Protein AF-A0A1C2XQN6-F1 (afdb_monomer)

Sequence (65 aa):
MNETKKIINKIEKLRSKMAKVKNGKAFTHPEVVKASQELDIVLNKYQELIVRDKKNSANRNHHRQ

Radius of gyration: 16.91 Å; Cα contacts (8 Å, |Δi|>4): 28; chains: 1; bounding box: 37×20×50 Å

Nearest PDB structures (foldseek):
  4wwf-assembly1_A-3  TM=9.355E-01  e=1.303E+00  Cupriavidus metallidurans CH34
  5nfd-assembly2_B  TM=8.754E-01  e=1.594E+00  Homo sapiens
  6dlm-assembly1_B  TM=8.207E-01  e=2.730E+00  synthetic construct
  6snr-assembly1_A  TM=4.847E-01  e=1.490E+00  Staphylococcus aureus
  7tzb-assembly1_B  TM=4.933E-01  e=5.348E+00  Homo sapiens

Mean predicted aligned error: 6.77 Å

Solvent-accessible surface area (backbone atoms only — not comparable to full-atom values): 3728 Å² total; per-residue (Å²): 115,71,65,62,54,54,49,52,56,50,49,55,54,39,52,54,48,39,56,57,52,39,62,94,43,59,75,83,37,68,68,35,43,50,40,49,53,58,40,48,59,52,51,53,54,50,51,52,50,52,52,52,54,52,53,59,57,59,60,65,65,73,78,76,124

Structure (mmCIF, N/CA/C/O backbone):
data_AF-A0A1C2XQN6-F1
#
_entry.id   AF-A0A1C2XQN6-F1
#
loop_
_atom_site.group_PDB
_atom_site.id
_atom_site.type_symbol
_atom_site.label_atom_id
_atom_site.label_alt_id
_atom_site.label_comp_id
_atom_site.label_asym_id
_atom_site.label_entity_id
_atom_site.label_seq_id
_atom_site.pdbx_PDB_ins_code
_atom_site.Cartn_x
_atom_site.Cartn_y
_atom_site.Cartn_z
_atom_site.occupancy
_atom_site.B_iso_or_equiv
_atom_site.auth_seq_id
_atom_site.auth_comp_id
_atom_site.auth_asym_id
_atom_site.auth_atom_id
_atom_site.pdbx_PDB_model_num
ATOM 1 N N . MET A 1 1 ? -10.878 -4.251 14.654 1.00 57.12 1 MET A N 1
ATOM 2 C CA . MET A 1 1 ? -9.509 -4.829 14.593 1.00 57.12 1 MET A CA 1
ATOM 3 C C . MET A 1 1 ? -9.206 -5.606 13.306 1.00 57.12 1 MET A C 1
ATOM 5 O O . MET A 1 1 ? -8.091 -5.494 12.812 1.00 57.12 1 MET A O 1
ATOM 9 N N . ASN A 1 2 ? -10.145 -6.370 12.725 1.00 80.62 2 ASN A N 1
ATOM 10 C CA . ASN A 1 2 ? -9.853 -7.176 11.526 1.00 80.62 2 ASN A CA 1
ATOM 11 C C . ASN A 1 2 ? -9.686 -6.334 10.237 1.00 80.62 2 ASN A C 1
ATOM 13 O O . ASN A 1 2 ? -8.831 -6.625 9.407 1.00 80.62 2 ASN A O 1
ATOM 17 N N . GLU A 1 3 ? -10.451 -5.250 10.080 1.00 82.75 3 GLU A N 1
ATOM 18 C CA . GLU A 1 3 ? -10.354 -4.370 8.902 1.00 82.75 3 GLU A CA 1
ATOM 19 C C . GLU A 1 3 ? -9.043 -3.584 8.851 1.00 82.75 3 GLU A C 1
ATOM 21 O O . GLU A 1 3 ? -8.363 -3.592 7.827 1.00 82.75 3 GLU A O 1
ATOM 26 N N . THR A 1 4 ? -8.617 -3.007 9.977 1.00 87.38 4 THR A N 1
ATOM 27 C CA . THR A 1 4 ? -7.321 -2.328 10.108 1.00 87.38 4 THR A CA 1
ATOM 28 C C . THR A 1 4 ? -6.167 -3.250 9.708 1.00 87.38 4 THR A C 1
ATOM 30 O O . THR A 1 4 ? -5.312 -2.865 8.914 1.00 87.38 4 THR A O 1
ATOM 33 N N . LYS A 1 5 ? -6.181 -4.511 10.170 1.00 90.00 5 LYS A N 1
ATOM 34 C CA . LYS A 1 5 ? -5.163 -5.516 9.821 1.00 90.00 5 LYS A CA 1
ATOM 35 C C . LYS A 1 5 ? -5.165 -5.854 8.324 1.00 90.00 5 LYS A C 1
ATOM 37 O O . LYS A 1 5 ? -4.101 -5.988 7.723 1.00 90.00 5 LYS A O 1
ATOM 42 N N . LYS A 1 6 ? -6.344 -5.948 7.696 1.00 91.69 6 LYS A N 1
ATOM 43 C CA . LYS A 1 6 ? -6.470 -6.145 6.240 1.00 91.69 6 LYS A CA 1
ATOM 44 C C . LYS A 1 6 ? -5.893 -4.965 5.454 1.00 91.69 6 LYS A C 1
ATOM 46 O O . LYS A 1 6 ? -5.200 -5.190 4.462 1.00 91.69 6 LYS A O 1
ATOM 51 N N . ILE A 1 7 ? -6.149 -3.733 5.898 1.00 93.31 7 ILE A N 1
ATOM 52 C CA . ILE A 1 7 ? -5.603 -2.530 5.261 1.00 93.31 7 ILE A CA 1
ATOM 53 C C . ILE A 1 7 ? -4.081 -2.478 5.408 1.00 93.31 7 ILE A C 1
ATOM 55 O O . ILE A 1 7 ? -3.400 -2.298 4.402 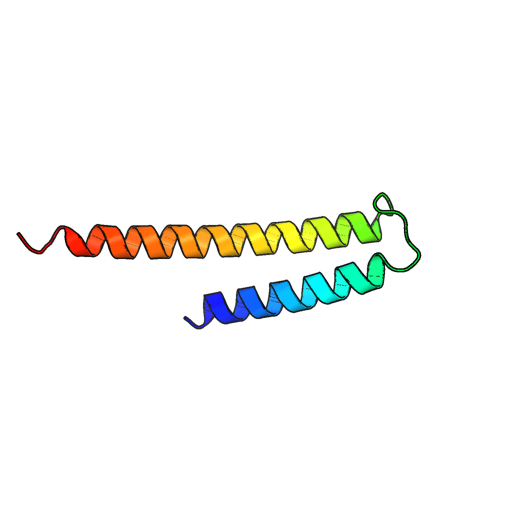1.00 93.31 7 ILE A O 1
ATOM 59 N N . ILE A 1 8 ? -3.542 -2.741 6.601 1.00 93.44 8 ILE A N 1
ATOM 60 C CA . ILE A 1 8 ? -2.089 -2.800 6.836 1.00 93.44 8 ILE A CA 1
ATOM 61 C C . ILE A 1 8 ? -1.429 -3.839 5.918 1.00 93.44 8 ILE A C 1
ATOM 63 O O . ILE A 1 8 ? -0.477 -3.522 5.210 1.00 93.44 8 ILE A O 1
ATOM 67 N N . ASN A 1 9 ? -1.989 -5.048 5.823 1.00 95.44 9 ASN A N 1
ATOM 68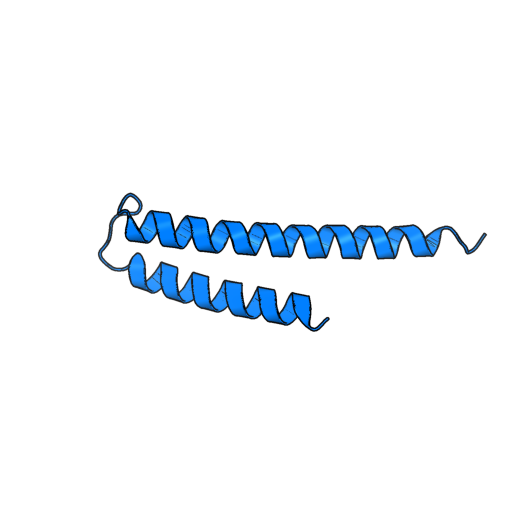 C CA . ASN A 1 9 ? -1.469 -6.069 4.907 1.00 95.44 9 ASN A CA 1
ATOM 69 C C . ASN A 1 9 ? -1.492 -5.618 3.437 1.00 95.44 9 ASN A C 1
ATOM 71 O O . ASN A 1 9 ? -0.618 -5.996 2.655 1.00 95.44 9 ASN A O 1
ATOM 75 N N . LYS A 1 10 ? -2.493 -4.827 3.032 1.00 95.31 10 LYS A N 1
ATOM 76 C CA . LYS A 1 10 ? -2.579 -4.291 1.668 1.00 95.31 10 LYS A CA 1
ATOM 77 C C . LYS A 1 10 ? -1.54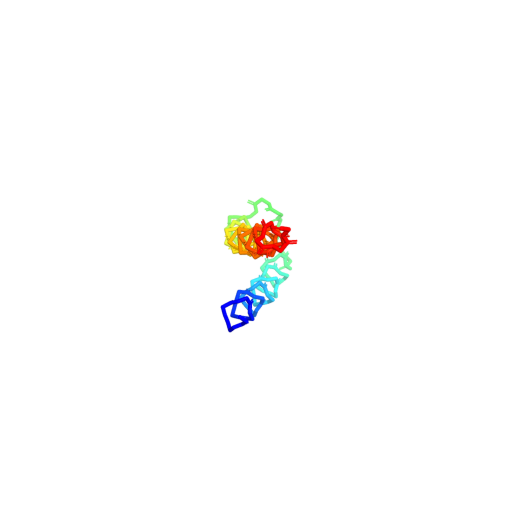1 -3.192 1.424 1.00 95.31 10 LYS A C 1
ATOM 79 O O . LYS A 1 10 ? -0.951 -3.176 0.346 1.00 95.31 10 LYS A O 1
ATOM 84 N N . ILE A 1 11 ? -1.274 -2.345 2.420 1.00 95.75 11 ILE A N 1
ATOM 85 C CA . ILE A 1 11 ? -0.203 -1.338 2.387 1.00 95.75 11 ILE A CA 1
ATOM 86 C C . ILE A 1 11 ? 1.152 -2.017 2.173 1.00 95.75 11 ILE A C 1
ATOM 88 O O . ILE A 1 11 ? 1.868 -1.655 1.244 1.00 95.75 11 ILE A O 1
ATOM 92 N N . GLU A 1 12 ? 1.476 -3.050 2.952 1.00 96.38 12 GLU A N 1
ATOM 93 C CA . GLU A 1 12 ? 2.769 -3.747 2.849 1.00 96.38 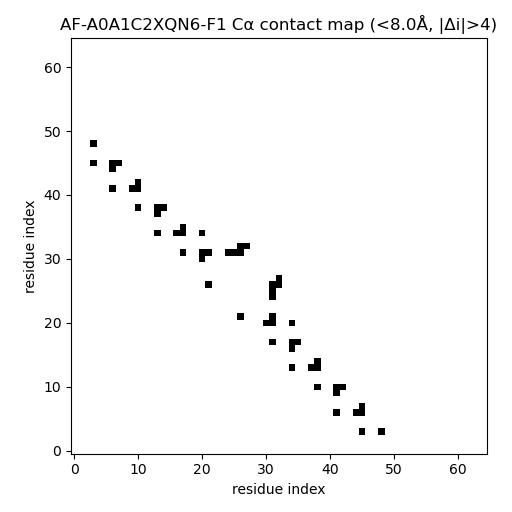12 GLU A CA 1
ATOM 94 C C . GLU A 1 12 ? 2.971 -4.441 1.492 1.00 96.38 12 GLU A C 1
ATOM 96 O O . GLU A 1 12 ? 4.049 -4.375 0.888 1.00 96.38 12 GLU A O 1
ATOM 101 N N . LYS A 1 13 ? 1.905 -5.034 0.939 1.00 95.88 13 LYS A N 1
ATOM 102 C CA . LYS A 1 13 ? 1.934 -5.597 -0.421 1.00 95.88 13 LYS A CA 1
ATOM 103 C C . LYS A 1 13 ? 2.195 -4.524 -1.481 1.00 95.88 13 LYS A C 1
ATOM 105 O O . LYS A 1 13 ? 2.993 -4.749 -2.391 1.00 95.88 13 LYS A O 1
ATOM 110 N N . LEU A 1 14 ? 1.541 -3.367 -1.374 1.00 95.06 14 LEU A N 1
ATOM 111 C CA . LEU A 1 14 ? 1.697 -2.268 -2.331 1.00 95.06 14 LEU A CA 1
ATOM 112 C C . LEU A 1 14 ? 3.060 -1.576 -2.210 1.00 95.06 14 LEU A C 1
ATOM 114 O O . LEU A 1 14 ? 3.666 -1.283 -3.236 1.00 95.06 14 LEU A O 1
ATOM 118 N N . ARG A 1 15 ? 3.598 -1.413 -0.996 1.00 94.44 15 ARG A N 1
ATOM 119 C CA . ARG A 1 15 ? 4.977 -0.944 -0.764 1.00 94.44 15 ARG A CA 1
ATOM 120 C C . ARG A 1 15 ? 5.996 -1.853 -1.443 1.00 94.44 15 ARG A C 1
ATOM 122 O O . ARG A 1 15 ? 6.845 -1.377 -2.193 1.00 94.44 15 ARG A O 1
ATOM 129 N N . SER A 1 16 ? 5.850 -3.165 -1.258 1.00 94.62 16 SER A N 1
ATOM 130 C CA . SER A 1 16 ? 6.704 -4.161 -1.914 1.00 94.62 16 SER A CA 1
ATOM 131 C C . SER A 1 16 ? 6.591 -4.100 -3.442 1.00 94.62 16 SER A C 1
ATOM 133 O O . SER A 1 16 ? 7.600 -4.160 -4.144 1.00 94.62 16 SER A O 1
ATOM 135 N N . LYS A 1 17 ? 5.372 -3.939 -3.981 1.00 91.94 17 LYS A N 1
ATOM 136 C CA . LYS A 1 17 ? 5.139 -3.753 -5.424 1.00 91.94 17 LYS A CA 1
ATOM 137 C C . LYS A 1 17 ? 5.821 -2.480 -5.930 1.00 91.94 17 LYS A C 1
ATOM 139 O O . LYS A 1 17 ? 6.511 -2.538 -6.940 1.00 91.94 17 LYS A O 1
ATOM 144 N N . MET A 1 18 ? 5.680 -1.362 -5.225 1.00 91.00 18 MET A N 1
ATOM 145 C CA . MET A 1 18 ? 6.276 -0.085 -5.612 1.00 91.00 18 MET A CA 1
ATOM 146 C C . MET A 1 18 ? 7.807 -0.142 -5.609 1.00 91.00 18 MET A C 1
ATOM 148 O O . MET A 1 18 ? 8.425 0.340 -6.553 1.00 91.00 18 MET A O 1
ATOM 152 N N . ALA A 1 19 ? 8.418 -0.795 -4.614 1.00 90.75 19 ALA A N 1
ATOM 153 C CA . ALA A 1 19 ? 9.863 -1.020 -4.580 1.00 90.75 19 ALA A CA 1
ATOM 154 C C . ALA A 1 19 ? 10.350 -1.834 -5.793 1.00 90.75 19 ALA A C 1
ATOM 156 O O . ALA A 1 19 ? 11.349 -1.475 -6.414 1.00 90.75 19 ALA A O 1
ATOM 157 N N . LYS A 1 20 ? 9.607 -2.880 -6.178 1.00 91.38 20 LYS A N 1
ATOM 158 C CA . LYS A 1 20 ? 9.908 -3.688 -7.371 1.00 91.38 20 LYS A CA 1
ATOM 159 C C . LYS A 1 20 ? 9.751 -2.897 -8.669 1.00 91.38 20 LYS A C 1
ATOM 161 O O . LYS A 1 20 ? 10.622 -2.973 -9.522 1.00 91.38 20 LYS A O 1
ATOM 166 N N . VAL A 1 21 ? 8.663 -2.138 -8.814 1.00 90.12 21 VAL A N 1
ATOM 167 C CA . VAL A 1 21 ? 8.364 -1.367 -10.035 1.00 90.12 21 VAL A CA 1
ATOM 168 C C . VAL A 1 21 ? 9.314 -0.180 -10.200 1.00 90.12 21 VAL A C 1
ATOM 170 O O . VAL A 1 21 ? 9.679 0.151 -11.323 1.00 90.12 21 VAL A O 1
ATOM 173 N N . LYS A 1 22 ? 9.746 0.446 -9.099 1.00 88.75 22 LYS A N 1
ATOM 174 C CA . LYS A 1 22 ? 10.737 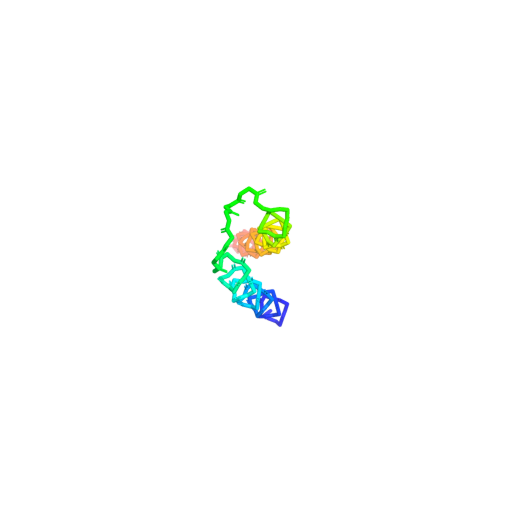1.530 -9.116 1.00 88.75 22 LYS A CA 1
ATOM 175 C C . LYS A 1 22 ? 12.131 1.036 -9.518 1.00 88.75 22 LYS A C 1
ATOM 177 O O . LYS A 1 22 ? 12.905 1.815 -10.066 1.00 88.75 22 LYS A O 1
ATOM 182 N N . ASN A 1 23 ? 12.476 -0.223 -9.244 1.00 89.31 23 ASN A N 1
ATOM 183 C CA . ASN A 1 23 ? 13.800 -0.735 -9.572 1.00 89.31 23 ASN A CA 1
ATOM 184 C C . ASN A 1 23 ? 14.022 -0.715 -11.096 1.00 89.31 23 ASN A C 1
ATOM 186 O O . ASN A 1 23 ? 13.359 -1.440 -11.835 1.00 89.31 23 ASN A O 1
ATOM 190 N N . GLY A 1 24 ? 14.927 0.149 -11.560 1.00 85.06 24 GLY A N 1
ATOM 191 C CA . GLY A 1 24 ? 15.205 0.348 -12.985 1.00 85.06 24 GLY A CA 1
ATOM 192 C C . GLY A 1 24 ? 14.230 1.267 -13.733 1.00 85.06 24 GLY A C 1
ATOM 193 O O . GLY A 1 24 ? 14.344 1.376 -14.951 1.00 85.06 24 GLY A O 1
ATOM 194 N N . LYS A 1 25 ? 13.292 1.946 -13.052 1.00 90.75 25 LYS A N 1
ATOM 195 C CA . LYS A 1 25 ? 12.351 2.897 -13.678 1.00 90.75 25 LYS A CA 1
ATOM 196 C C . LYS A 1 25 ? 12.421 4.276 -13.024 1.00 90.75 25 LYS A C 1
ATOM 198 O O . LYS A 1 25 ? 12.561 4.402 -11.809 1.00 90.75 25 LYS A O 1
ATOM 203 N N . ALA A 1 26 ? 12.275 5.324 -13.833 1.00 90.38 26 ALA A N 1
ATOM 204 C CA . ALA A 1 26 ? 12.137 6.687 -13.330 1.00 90.38 26 ALA A CA 1
ATOM 205 C C . ALA A 1 26 ? 10.829 6.851 -12.537 1.00 90.38 26 ALA A C 1
ATOM 207 O O . ALA A 1 26 ? 9.834 6.181 -12.811 1.00 90.38 26 ALA A O 1
ATOM 208 N N . PHE A 1 27 ? 10.795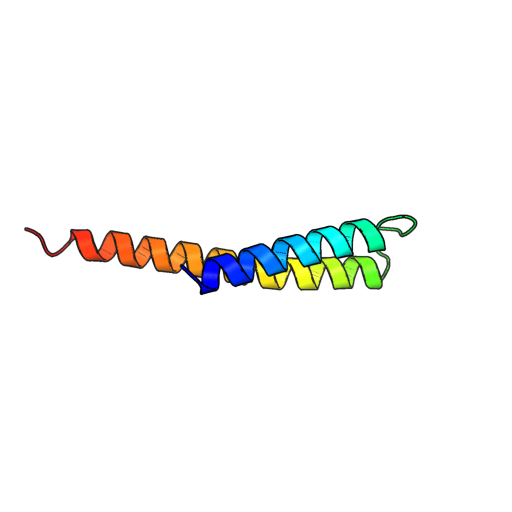 7.790 -11.591 1.00 87.44 27 PHE A N 1
ATOM 209 C CA . PHE A 1 27 ? 9.590 8.071 -10.800 1.00 87.44 27 PHE A CA 1
ATOM 210 C C . PHE A 1 27 ? 8.392 8.530 -11.640 1.00 87.44 27 PHE A C 1
ATOM 212 O O . PHE A 1 27 ? 7.250 8.295 -11.258 1.00 87.44 27 PHE A O 1
ATOM 219 N N . THR A 1 28 ? 8.654 9.150 -12.790 1.00 92.00 28 THR A N 1
ATOM 220 C CA . THR A 1 28 ? 7.643 9.591 -13.758 1.00 92.00 28 THR A CA 1
ATOM 221 C C . THR A 1 28 ? 7.134 8.463 -14.650 1.00 92.00 28 THR A C 1
ATOM 223 O O . THR A 1 28 ? 6.190 8.668 -15.410 1.00 92.00 28 THR A O 1
ATOM 226 N N . HIS A 1 29 ? 7.729 7.268 -14.575 1.00 94.75 29 HIS A N 1
ATOM 227 C CA . HIS A 1 29 ? 7.285 6.140 -15.376 1.00 94.75 29 HIS A CA 1
ATOM 228 C C . HIS A 1 29 ? 5.821 5.808 -15.028 1.00 94.75 29 HIS A C 1
ATOM 230 O O . HIS A 1 29 ? 5.512 5.648 -13.842 1.00 94.75 29 HIS A O 1
ATOM 236 N N . PRO A 1 30 ? 4.924 5.631 -16.018 1.00 94.19 30 PRO A N 1
ATOM 237 C CA . PRO A 1 30 ? 3.490 5.449 -15.777 1.00 94.19 30 PRO A CA 1
ATOM 238 C C . PRO A 1 30 ? 3.158 4.346 -14.765 1.00 94.19 30 PRO A C 1
ATOM 240 O O . PRO A 1 30 ? 2.286 4.506 -13.918 1.00 94.19 30 PRO A O 1
ATOM 243 N N . GLU A 1 31 ? 3.894 3.233 -14.797 1.00 92.50 31 GLU A N 1
ATOM 244 C CA . GLU A 1 31 ? 3.732 2.152 -13.815 1.00 92.50 31 GLU A CA 1
ATOM 245 C C . GLU A 1 31 ? 4.135 2.530 -12.383 1.00 92.50 31 GLU A C 1
ATOM 247 O O . GLU A 1 31 ? 3.484 2.085 -11.437 1.00 92.50 31 GLU A O 1
ATOM 252 N N . VAL A 1 32 ? 5.186 3.339 -12.207 1.00 93.00 32 VAL A N 1
ATOM 253 C CA . VAL A 1 32 ? 5.618 3.818 -10.883 1.00 93.00 32 VAL A CA 1
ATOM 254 C C . VAL A 1 32 ? 4.585 4.803 -10.339 1.00 93.00 32 VAL A C 1
ATOM 256 O O . VAL A 1 32 ? 4.177 4.682 -9.184 1.00 93.00 32 VAL A O 1
ATOM 259 N N . VAL A 1 33 ? 4.089 5.706 -11.192 1.00 95.25 33 VAL A N 1
ATOM 260 C CA . VAL A 1 33 ? 3.013 6.651 -10.856 1.00 95.25 33 VAL A CA 1
ATOM 261 C C . VAL A 1 33 ? 1.741 5.904 -10.457 1.00 95.25 33 VAL A C 1
ATOM 263 O O . VAL A 1 33 ? 1.181 6.165 -9.393 1.00 95.25 33 VAL A O 1
ATOM 266 N N . LYS A 1 34 ? 1.321 4.912 -11.248 1.00 95.44 34 LYS A N 1
ATOM 267 C CA . LYS A 1 34 ? 0.140 4.093 -10.948 1.00 95.44 34 LYS A CA 1
ATOM 268 C C . LYS A 1 34 ? 0.290 3.331 -9.630 1.00 95.44 34 LYS A C 1
ATOM 270 O O . LYS A 1 34 ? -0.630 3.329 -8.818 1.00 95.44 34 LYS A O 1
ATOM 275 N N . ALA A 1 35 ? 1.451 2.720 -9.383 1.00 93.94 35 ALA A N 1
ATOM 276 C CA . ALA A 1 35 ? 1.725 2.044 -8.115 1.00 93.94 35 ALA A CA 1
ATOM 277 C C . ALA A 1 35 ? 1.687 3.015 -6.919 1.00 93.94 35 ALA A C 1
ATOM 279 O O . ALA A 1 35 ? 1.168 2.656 -5.862 1.00 93.94 35 ALA A O 1
ATOM 280 N N . SER A 1 36 ? 2.179 4.246 -7.098 1.00 94.38 36 SER A N 1
ATOM 281 C CA . SER A 1 36 ? 2.112 5.303 -6.085 1.00 94.38 36 SER A CA 1
ATOM 282 C C . SER A 1 36 ? 0.671 5.708 -5.770 1.00 94.38 36 SER A C 1
ATOM 284 O O . SER A 1 36 ? 0.305 5.800 -4.603 1.00 94.38 36 SER A O 1
ATOM 286 N N . GLN A 1 37 ? -0.160 5.908 -6.796 1.00 96.44 37 GLN A N 1
ATOM 287 C CA . GLN A 1 37 ? -1.573 6.269 -6.632 1.00 96.44 37 GLN A CA 1
ATOM 288 C C . GLN A 1 37 ? -2.372 5.150 -5.948 1.00 96.44 37 GLN A C 1
ATOM 290 O O . GLN A 1 37 ? -3.178 5.411 -5.057 1.00 96.44 37 GLN A O 1
ATOM 295 N N . GLU A 1 38 ? -2.122 3.889 -6.315 1.00 95.69 38 GLU A N 1
ATOM 296 C CA . GLU A 1 38 ? -2.743 2.732 -5.658 1.00 95.69 38 GLU A CA 1
ATOM 297 C C . GLU A 1 38 ? -2.386 2.664 -4.164 1.00 95.69 38 GLU A C 1
ATOM 299 O O . GLU A 1 38 ? -3.250 2.349 -3.341 1.00 95.69 38 GLU A O 1
ATOM 304 N N . LEU A 1 39 ? -1.130 2.959 -3.806 1.00 95.81 39 LEU A N 1
ATOM 305 C CA . LEU A 1 39 ? -0.685 3.013 -2.414 1.00 95.81 39 LEU A CA 1
ATOM 306 C C . LEU A 1 39 ? -1.350 4.169 -1.655 1.00 95.81 39 LEU A C 1
ATOM 308 O O . LEU A 1 39 ? -1.850 3.950 -0.550 1.00 95.81 39 LEU A O 1
ATOM 312 N N . ASP A 1 40 ? -1.416 5.355 -2.261 1.00 96.81 40 ASP A N 1
ATOM 313 C CA . ASP A 1 40 ? -2.020 6.551 -1.665 1.00 96.81 40 ASP A CA 1
ATOM 314 C C . ASP A 1 40 ? -3.498 6.338 -1.297 1.00 96.81 40 ASP A C 1
ATOM 316 O O . ASP A 1 40 ? -3.907 6.563 -0.158 1.00 96.81 40 ASP A O 1
ATOM 320 N N . ILE A 1 41 ? -4.286 5.750 -2.204 1.00 96.31 41 ILE A N 1
ATOM 321 C CA . ILE A 1 41 ? -5.702 5.426 -1.954 1.00 96.31 41 ILE A CA 1
ATOM 322 C C . ILE A 1 41 ? -5.871 4.535 -0.715 1.00 96.31 41 ILE A C 1
ATOM 324 O O . ILE A 1 41 ? -6.825 4.692 0.052 1.00 96.31 41 ILE A O 1
ATOM 328 N N . VAL A 1 42 ? -4.980 3.561 -0.514 1.00 95.56 42 VAL A N 1
ATOM 329 C CA . VAL A 1 42 ? -5.066 2.649 0.636 1.00 95.56 42 VAL A CA 1
ATOM 330 C C . VAL A 1 42 ? -4.607 3.335 1.926 1.00 95.56 42 VAL A C 1
ATOM 332 O O . VAL A 1 42 ? -5.206 3.089 2.976 1.00 95.56 42 VAL A O 1
ATOM 335 N N . LEU A 1 43 ? -3.608 4.218 1.857 1.00 95.31 43 LEU A N 1
ATOM 336 C CA . LEU A 1 43 ? -3.174 5.036 2.993 1.00 95.31 43 LEU A CA 1
ATOM 337 C C . LEU A 1 43 ? -4.276 5.999 3.452 1.00 95.31 43 LEU A C 1
ATOM 339 O O . LEU A 1 43 ? -4.541 6.077 4.651 1.00 95.31 43 LEU A O 1
ATOM 343 N N . ASN A 1 44 ? -4.990 6.636 2.522 1.00 96.19 44 ASN A N 1
ATOM 344 C CA . ASN A 1 44 ? -6.124 7.506 2.847 1.00 96.19 44 ASN A CA 1
ATOM 345 C C . ASN A 1 44 ? -7.229 6.737 3.590 1.00 96.19 44 ASN A C 1
ATOM 347 O O . ASN A 1 44 ? -7.703 7.175 4.637 1.00 96.19 44 ASN A O 1
ATOM 351 N N . LYS A 1 45 ? -7.553 5.516 3.143 1.00 93.50 45 LYS A N 1
ATOM 352 C CA . LYS A 1 45 ? -8.516 4.644 3.844 1.00 93.50 45 LYS A CA 1
ATOM 353 C C . LYS A 1 45 ? -8.049 4.254 5.245 1.00 93.50 45 LYS A C 1
ATOM 355 O O . LYS A 1 45 ? -8.860 4.184 6.165 1.00 93.50 45 LYS A O 1
ATOM 360 N N . TYR A 1 46 ? -6.755 3.992 5.422 1.00 93.62 46 TYR A N 1
ATOM 361 C CA . TYR A 1 46 ? -6.188 3.718 6.742 1.00 93.62 46 TYR A CA 1
ATOM 362 C C . TYR A 1 46 ? -6.330 4.923 7.678 1.00 93.62 46 TYR A C 1
ATOM 364 O O . TYR A 1 46 ? -6.750 4.771 8.826 1.00 93.62 46 TYR A O 1
ATOM 372 N N . GLN A 1 47 ? -6.038 6.120 7.167 1.00 92.25 47 GLN A N 1
ATOM 373 C CA . GLN A 1 47 ? -6.159 7.364 7.916 1.00 92.25 47 GLN A CA 1
ATOM 374 C C . GLN A 1 47 ? -7.606 7.624 8.348 1.00 92.25 47 GLN A C 1
ATOM 376 O O . GLN A 1 47 ? -7.848 7.944 9.512 1.00 92.25 47 GLN A O 1
ATOM 381 N N . GLU A 1 48 ? -8.577 7.418 7.456 1.00 92.06 48 GLU A N 1
ATOM 382 C CA . GLU A 1 48 ? -9.999 7.529 7.794 1.00 92.06 48 GLU A CA 1
ATOM 383 C C . GLU A 1 48 ? -10.407 6.585 8.930 1.00 92.06 48 GLU A C 1
ATOM 385 O O . GLU A 1 48 ? -11.128 7.003 9.839 1.00 92.06 48 GLU A O 1
ATOM 390 N N . LEU A 1 49 ? -9.933 5.332 8.918 1.00 89.31 49 LEU A N 1
ATOM 391 C CA . LEU A 1 49 ? -10.214 4.383 10.000 1.00 89.31 49 LEU A CA 1
ATOM 392 C C . LEU A 1 49 ? -9.642 4.859 11.338 1.00 89.31 49 LEU A C 1
ATOM 394 O O . LEU A 1 49 ? -10.357 4.840 12.337 1.00 89.31 49 LEU A O 1
ATOM 398 N N . ILE A 1 50 ? -8.396 5.347 11.362 1.00 88.94 50 ILE A N 1
ATOM 399 C CA . ILE A 1 50 ? -7.783 5.880 12.590 1.00 88.94 50 ILE A CA 1
ATOM 400 C C . ILE A 1 50 ? -8.578 7.071 13.126 1.00 88.94 50 ILE A C 1
ATOM 402 O O . ILE A 1 50 ? -8.825 7.164 14.330 1.00 88.94 50 ILE A O 1
ATOM 406 N N . VAL A 1 51 ? -8.968 8.001 12.251 1.00 89.75 51 VAL A N 1
ATOM 407 C CA . VAL A 1 51 ? -9.724 9.194 12.650 1.00 89.75 51 VAL A CA 1
ATOM 408 C C . VAL A 1 51 ? -11.092 8.804 13.219 1.00 89.75 51 VAL A C 1
ATOM 410 O O . VAL A 1 51 ? -11.491 9.331 14.261 1.00 89.75 51 VAL A O 1
ATOM 413 N N . ARG A 1 52 ? -11.788 7.845 12.593 1.00 85.12 52 ARG A N 1
ATOM 414 C CA . ARG A 1 52 ? -13.064 7.308 13.096 1.00 85.12 52 ARG A CA 1
ATOM 415 C C . ARG A 1 52 ? -12.899 6.637 14.458 1.00 85.12 52 ARG A C 1
ATOM 417 O O . ARG A 1 52 ? -13.664 6.943 15.371 1.00 85.12 52 ARG A O 1
ATOM 424 N N . ASP A 1 53 ? -11.881 5.797 14.6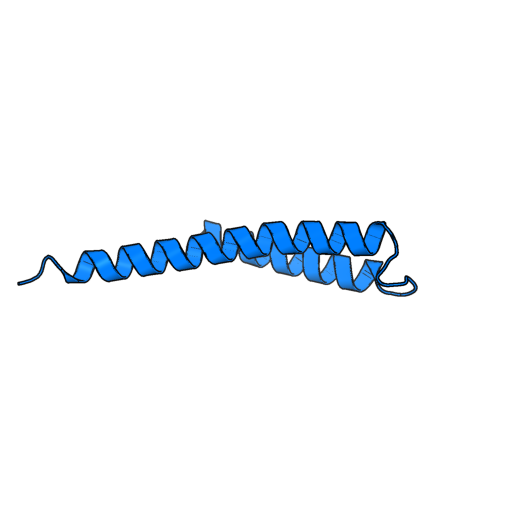26 1.00 80.81 53 ASP A N 1
ATOM 425 C CA . ASP A 1 53 ? -11.606 5.119 15.897 1.00 80.81 53 ASP A CA 1
ATOM 426 C C . ASP A 1 53 ? -11.314 6.125 17.022 1.00 80.81 53 ASP A C 1
ATOM 428 O O . ASP A 1 53 ? -11.876 6.007 18.116 1.00 80.81 53 ASP A O 1
ATOM 432 N N . LYS A 1 54 ? -10.529 7.175 16.739 1.00 77.69 54 LYS A N 1
ATOM 433 C CA . LYS A 1 54 ? -10.256 8.265 17.692 1.00 77.69 54 LYS A CA 1
ATOM 434 C C . LYS A 1 54 ? -11.524 9.026 18.089 1.00 77.69 54 LYS A C 1
ATOM 436 O O . LYS A 1 54 ? -11.750 9.259 19.280 1.00 77.69 54 LYS A O 1
ATOM 441 N N . LYS A 1 55 ? -12.385 9.368 17.124 1.00 74.50 55 LYS A N 1
ATOM 442 C CA . LYS A 1 55 ? -13.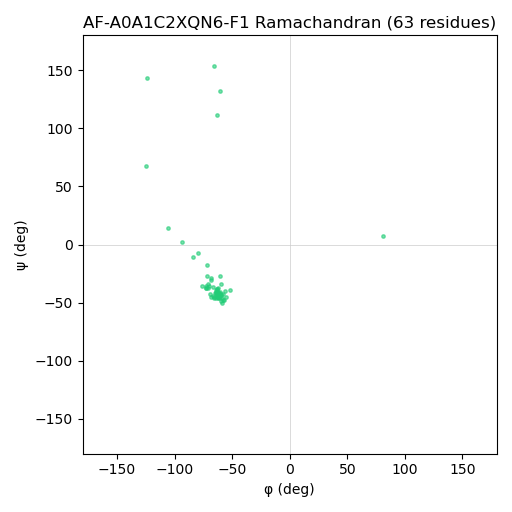669 10.043 17.388 1.00 74.50 55 LYS A CA 1
ATOM 443 C C . LYS A 1 55 ? -14.594 9.175 18.250 1.00 74.50 55 LYS A C 1
ATOM 445 O O . LYS A 1 55 ? -15.190 9.669 19.204 1.00 74.50 55 LYS A O 1
ATOM 450 N N . ASN A 1 56 ? -14.637 7.871 17.981 1.00 69.44 56 ASN A N 1
ATOM 451 C CA . ASN A 1 56 ? -15.419 6.908 18.758 1.00 69.44 56 ASN A CA 1
ATOM 452 C C . ASN A 1 56 ? -14.868 6.697 20.181 1.00 69.44 56 ASN A C 1
ATOM 454 O O . ASN A 1 56 ? -15.635 6.422 21.105 1.00 69.44 56 ASN A O 1
ATOM 458 N N . SER A 1 57 ? -13.555 6.824 20.398 1.00 70.31 57 SER A N 1
ATOM 459 C CA . SER A 1 57 ? -12.983 6.834 21.753 1.00 70.31 57 SER A CA 1
ATOM 460 C C . SER A 1 57 ? -13.266 8.130 22.518 1.00 70.31 57 SER A C 1
ATOM 462 O O . SER A 1 57 ? -13.573 8.062 23.702 1.00 70.31 57 SER A O 1
ATOM 464 N N . ALA A 1 58 ? -13.248 9.291 21.855 1.00 69.56 58 ALA A N 1
ATOM 465 C CA . ALA A 1 58 ? -13.520 10.578 22.499 1.00 69.56 58 ALA A CA 1
ATOM 466 C C . ALA A 1 58 ? -14.996 10.744 22.914 1.00 69.56 58 ALA A C 1
ATOM 468 O O . ALA A 1 58 ? -15.286 11.299 23.974 1.00 69.56 58 ALA A O 1
ATOM 469 N N . ASN A 1 59 ? -15.933 10.216 22.117 1.00 61.12 59 ASN A N 1
ATOM 470 C CA . ASN A 1 59 ? -17.367 10.322 22.404 1.00 61.12 59 ASN A CA 1
ATOM 471 C C .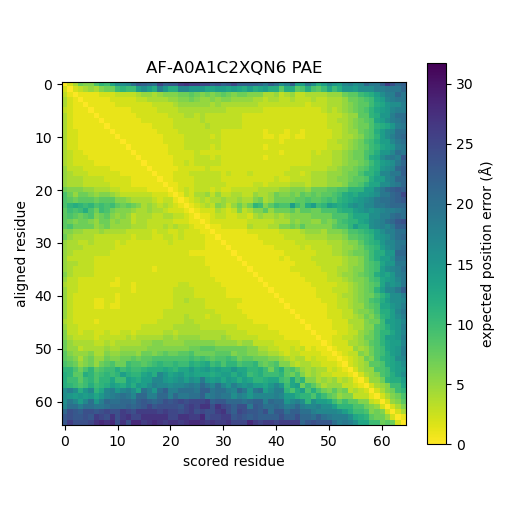 ASN A 1 59 ? -17.813 9.445 23.593 1.00 61.12 59 ASN A C 1
ATOM 473 O O . ASN A 1 59 ? -18.757 9.782 24.298 1.00 61.12 59 ASN A O 1
ATOM 477 N N . ARG A 1 60 ? -17.106 8.338 23.869 1.00 58.81 60 ARG A N 1
ATOM 478 C CA . ARG A 1 60 ? -17.407 7.449 25.009 1.00 58.81 60 ARG A CA 1
ATOM 479 C C . ARG A 1 60 ? -17.042 8.043 26.373 1.00 58.81 60 ARG A C 1
ATOM 481 O O . ARG A 1 60 ? -17.570 7.587 27.382 1.00 58.81 60 ARG A O 1
ATOM 488 N N . ASN A 1 61 ? -16.197 9.072 26.409 1.00 58.06 61 ASN A N 1
ATOM 489 C CA . ASN A 1 61 ? -15.765 9.704 27.657 1.00 58.06 61 ASN A CA 1
ATOM 490 C C . ASN A 1 61 ? -16.747 10.768 28.183 1.00 58.06 61 ASN A C 1
ATOM 492 O O . ASN A 1 61 ? -16.607 11.187 29.324 1.00 58.06 61 ASN A O 1
ATOM 496 N N . HIS A 1 62 ? -17.749 11.183 27.398 1.00 55.75 62 HIS A N 1
ATOM 497 C CA . HIS A 1 62 ? -18.706 12.234 27.784 1.00 55.75 62 HIS A CA 1
ATOM 498 C C . HIS A 1 62 ? -20.000 11.715 28.439 1.00 55.75 62 HIS A C 1
ATOM 500 O O . HIS A 1 62 ? -20.871 12.511 28.763 1.00 55.75 62 HIS A O 1
ATOM 506 N N . HIS A 1 63 ? -20.148 10.401 28.651 1.00 51.50 63 HIS A N 1
ATOM 507 C CA . HIS A 1 63 ? -21.349 9.804 29.268 1.00 51.50 63 HIS A CA 1
ATOM 508 C C . HIS A 1 63 ? -21.131 9.332 30.720 1.00 51.50 63 HIS A C 1
ATOM 510 O O . HIS A 1 63 ? -21.920 8.561 31.258 1.00 51.50 63 HIS A O 1
ATOM 516 N N . ARG A 1 64 ? -20.030 9.765 31.346 1.00 50.78 64 ARG A N 1
ATOM 517 C CA . ARG A 1 64 ? -19.722 9.564 32.769 1.00 50.78 64 ARG A CA 1
ATOM 518 C C . ARG A 1 64 ? -19.444 10.919 33.428 1.00 50.78 64 ARG A C 1
ATOM 520 O O . ARG A 1 64 ? -18.304 11.197 33.783 1.00 50.78 64 ARG A O 1
ATOM 527 N N . GLN A 1 65 ? -20.467 11.759 33.535 1.00 43.81 65 GLN A N 1
ATOM 528 C CA . GLN A 1 65 ? -20.582 12.809 34.553 1.00 43.81 65 GLN A CA 1
ATOM 529 C C . GLN A 1 65 ? -22.037 12.865 34.999 1.00 43.81 65 GLN A C 1
ATOM 531 O O . GLN A 1 65 ? -22.903 12.696 34.110 1.00 43.81 65 GLN A O 1
#

pLDDT: mean 85.94, std 13.48, range [43.81, 96.81]

Secondary structure (DSSP, 8-state):
-HHHHHHHHHHHHHHHHHHHHHTTS-TTSHHHHHHHHHHHHHHHHHHHHHHHHHHHHHHGGGG--

Foldseek 3Di:
DVVLVVLVVVLVVLVVVLVVVPVVDDCPPPSNVVSVVSNVVSVVVNVVVVVVVVVVVVVVVPPPD